Protein AF-A0A0F8XY17-F1 (afdb_monomer_lite)

Foldseek 3Di:
DDPPPDDDDPDDDADDDPDVVFWDWALWAWDQDPVRKIKIKTFIDGNVDPLFKMWMWIDPPNRNDIDTDDIDGRQHNDYDDD

Radius of gyration: 14.32 Å; chains: 1; bounding box: 26×40×35 Å

Organism: NCBI:txid412755

Secondary structure (DSSP, 8-state):
-----PPPPSS------S-TTT-EEEEEEEEE-TTS-EEEEEEEESTTS-S-EEEEEEESSSSSS-EEEEEEES-TT-----

Structure (mmCIF, N/CA/C/O backbone):
data_AF-A0A0F8XY17-F1
#
_entry.id   AF-A0A0F8XY17-F1
#
loop_
_atom_site.group_PDB
_atom_site.id
_atom_site.type_symbol
_atom_site.label_atom_id
_atom_site.label_alt_id
_atom_site.label_comp_id
_atom_site.label_asym_id
_atom_site.label_entity_id
_atom_site.label_seq_id
_atom_site.pdbx_PDB_ins_code
_atom_site.Cartn_x
_atom_site.Cartn_y
_atom_site.Cartn_z
_atom_site.occupancy
_atom_site.B_iso_or_equiv
_atom_site.auth_seq_id
_atom_site.auth_comp_id
_atom_site.auth_asym_id
_atom_site.auth_atom_id
_atom_site.pdbx_PDB_model_num
ATOM 1 N N . MET A 1 1 ? -1.133 -31.024 -20.266 1.00 42.84 1 MET A N 1
ATOM 2 C CA . MET A 1 1 ? -0.493 -30.143 -19.266 1.00 42.84 1 MET A CA 1
ATOM 3 C C . MET A 1 1 ? -1.623 -29.484 -18.497 1.00 42.84 1 MET A C 1
ATOM 5 O O . MET A 1 1 ? -2.479 -28.892 -19.137 1.00 42.84 1 MET A O 1
ATOM 9 N N . GLY A 1 2 ? -1.743 -29.734 -17.192 1.00 44.56 2 GLY A N 1
ATOM 10 C CA . GLY A 1 2 ? -2.884 -29.252 -16.408 1.00 44.56 2 GLY A CA 1
ATOM 11 C C . GLY A 1 2 ? -2.864 -27.729 -16.292 1.00 44.56 2 GLY A C 1
ATOM 12 O O . GLY A 1 2 ? -1.828 -27.158 -15.961 1.00 44.56 2 GLY A O 1
ATOM 13 N N . ASN A 1 3 ? -3.999 -27.086 -16.564 1.00 52.72 3 ASN A N 1
ATOM 14 C CA . ASN A 1 3 ? -4.210 -25.664 -16.307 1.00 52.72 3 ASN A CA 1
ATOM 15 C C . ASN A 1 3 ? -4.212 -25.448 -14.787 1.00 52.72 3 ASN A C 1
ATOM 17 O O . ASN A 1 3 ? -5.258 -25.538 -14.149 1.00 52.72 3 ASN A O 1
ATOM 21 N N . GLY A 1 4 ? -3.033 -25.232 -14.203 1.00 51.88 4 GLY A N 1
ATOM 22 C CA . GLY A 1 4 ? -2.851 -24.940 -12.784 1.00 51.88 4 GLY A CA 1
ATOM 23 C C . GLY A 1 4 ? -3.415 -23.568 -12.435 1.00 51.88 4 GLY A C 1
ATOM 24 O O . GLY A 1 4 ? -2.671 -22.605 -12.299 1.00 51.88 4 GLY A O 1
ATOM 25 N N . GLN A 1 5 ? -4.737 -23.469 -12.320 1.00 56.03 5 GLN A N 1
ATOM 26 C CA . GLN A 1 5 ? -5.392 -22.338 -11.677 1.00 56.03 5 GLN A CA 1
ATOM 27 C C . GLN A 1 5 ? -5.090 -22.445 -10.180 1.00 56.03 5 GLN A C 1
ATOM 29 O O . GLN A 1 5 ? -5.681 -23.258 -9.471 1.00 56.03 5 GLN A O 1
ATOM 34 N N . SER A 1 6 ? -4.100 -21.689 -9.713 1.00 70.56 6 SER A N 1
ATOM 35 C CA . SER A 1 6 ? -3.801 -21.564 -8.289 1.00 70.56 6 SER A CA 1
ATOM 36 C C . SER A 1 6 ? -4.954 -20.842 -7.596 1.00 70.56 6 SER A C 1
ATOM 38 O O . SER A 1 6 ? -5.340 -19.755 -8.032 1.00 70.56 6 SER A O 1
ATOM 40 N N . SER A 1 7 ? -5.487 -21.415 -6.516 1.00 81.62 7 SER A N 1
ATOM 41 C CA . SER A 1 7 ? -6.425 -20.710 -5.639 1.00 81.62 7 SER A CA 1
ATOM 42 C C . SER A 1 7 ? -5.826 -19.374 -5.179 1.00 81.62 7 SER A C 1
ATOM 44 O O . SER A 1 7 ? -4.609 -19.302 -4.976 1.00 81.62 7 SER A O 1
ATOM 46 N N . PRO A 1 8 ? -6.643 -18.317 -5.006 1.00 83.12 8 PRO A N 1
ATOM 47 C CA . PRO A 1 8 ? -6.146 -17.055 -4.477 1.00 83.12 8 PRO A CA 1
ATOM 48 C C . PRO A 1 8 ? -5.493 -17.270 -3.102 1.00 83.12 8 PRO A C 1
ATOM 50 O O . PRO A 1 8 ? -5.887 -18.190 -2.374 1.00 83.12 8 PRO A O 1
ATOM 53 N N . PRO A 1 9 ? -4.499 -16.440 -2.737 1.00 87.19 9 PRO A N 1
ATOM 54 C CA . PRO A 1 9 ? -3.915 -16.493 -1.406 1.00 87.19 9 PRO A CA 1
ATOM 55 C C . PRO A 1 9 ? -5.007 -16.295 -0.344 1.00 87.19 9 PRO A C 1
ATOM 57 O O . PRO A 1 9 ? -6.002 -15.610 -0.601 1.00 87.19 9 PRO A O 1
ATOM 60 N N . PRO A 1 10 ? -4.843 -16.882 0.851 1.00 91.75 10 PRO A N 1
ATOM 61 C CA . PRO A 1 10 ? -5.787 -16.665 1.936 1.00 91.75 10 PRO A CA 1
ATOM 62 C C . PRO A 1 10 ? -5.870 -15.175 2.299 1.00 91.75 10 PRO A C 1
ATOM 64 O O . PRO A 1 10 ? -4.868 -14.462 2.280 1.00 91.75 10 PRO A O 1
ATOM 67 N N . GLY A 1 11 ? -7.066 -14.727 2.685 1.00 93.56 11 GLY A N 1
ATOM 68 C CA . GLY A 1 11 ? -7.320 -13.353 3.122 1.00 93.56 11 GLY A CA 1
ATOM 69 C C . GLY A 1 11 ? -7.909 -12.452 2.036 1.00 93.56 11 GLY A C 1
ATOM 70 O O . GLY A 1 11 ? -8.532 -12.920 1.084 1.00 93.56 11 GLY A O 1
ATOM 71 N N . VAL A 1 12 ? -7.756 -11.140 2.227 1.00 96.12 12 VAL A N 1
ATOM 72 C CA . VAL A 1 12 ? -8.245 -10.103 1.308 1.00 96.12 12 VAL A CA 1
ATOM 73 C C . VAL A 1 12 ? -7.062 -9.538 0.534 1.00 96.12 12 VAL A C 1
ATOM 75 O O . VAL A 1 12 ? -6.096 -9.054 1.120 1.00 96.12 12 VAL A O 1
ATOM 78 N N . ILE A 1 13 ? -7.145 -9.586 -0.791 1.00 95.94 13 ILE A N 1
ATOM 79 C CA . ILE A 1 13 ? -6.138 -9.001 -1.676 1.00 95.94 13 ILE A CA 1
ATOM 80 C C . ILE A 1 13 ? -6.330 -7.477 -1.703 1.00 95.94 13 ILE A C 1
ATOM 82 O O . ILE A 1 13 ? -7.414 -7.002 -2.037 1.00 95.94 13 ILE A O 1
ATOM 86 N N . VAL A 1 14 ? -5.283 -6.721 -1.354 1.00 97.31 14 VAL A N 1
ATOM 87 C CA . VAL A 1 14 ? -5.309 -5.244 -1.308 1.00 97.31 14 VAL A CA 1
ATOM 88 C C . VAL A 1 14 ? -5.000 -4.623 -2.673 1.00 97.31 14 VAL A C 1
ATOM 90 O O . VAL A 1 14 ? -5.732 -3.744 -3.123 1.00 97.31 14 VAL A O 1
ATOM 93 N N . ASP A 1 15 ? -3.942 -5.091 -3.341 1.00 96.56 15 ASP A N 1
ATOM 94 C CA . ASP A 1 15 ? -3.605 -4.699 -4.713 1.00 96.56 15 ASP A CA 1
ATOM 95 C C . ASP A 1 15 ? -2.961 -5.859 -5.481 1.00 96.56 15 ASP A C 1
ATOM 97 O O . ASP A 1 15 ? -2.442 -6.814 -4.895 1.00 96.56 15 ASP A O 1
ATOM 101 N N . VAL A 1 16 ? -3.012 -5.768 -6.808 1.00 94.62 16 VAL A N 1
ATOM 102 C CA . VAL A 1 16 ? -2.475 -6.750 -7.750 1.00 94.62 16 VAL A CA 1
ATOM 103 C C . VAL A 1 16 ? -1.799 -6.005 -8.895 1.00 94.62 16 VAL A C 1
ATOM 105 O O . VAL A 1 16 ? -2.390 -5.109 -9.500 1.00 94.62 16 VAL A O 1
ATOM 108 N N . SER A 1 17 ? -0.570 -6.401 -9.233 1.00 94.50 17 SER A N 1
ATOM 109 C CA . SER A 1 17 ? 0.097 -5.878 -10.428 1.00 94.50 17 SER A CA 1
ATOM 1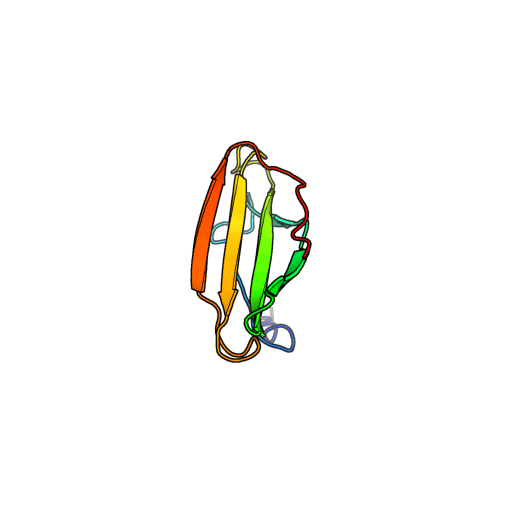10 C C . SER A 1 17 ? -0.703 -6.211 -11.687 1.00 94.50 17 SER A C 1
ATOM 112 O O . SER A 1 17 ? -1.199 -7.322 -11.845 1.00 94.50 17 SER A O 1
ATOM 114 N N . ARG A 1 18 ? -0.817 -5.260 -12.616 1.00 90.94 18 ARG A N 1
ATOM 115 C CA . ARG A 1 18 ? -1.447 -5.511 -13.925 1.00 90.94 18 ARG A CA 1
ATOM 116 C C . ARG A 1 18 ? -0.468 -6.037 -14.974 1.00 90.94 18 ARG A C 1
ATOM 118 O O . ARG A 1 18 ? -0.906 -6.527 -16.009 1.00 90.94 18 ARG A O 1
ATOM 125 N N . ASP A 1 19 ? 0.829 -5.955 -14.694 1.00 94.31 19 ASP A N 1
ATOM 126 C CA . ASP A 1 19 ? 1.908 -6.473 -15.532 1.00 94.31 19 ASP A CA 1
ATOM 127 C C . ASP A 1 19 ? 2.916 -7.211 -14.645 1.00 94.31 19 ASP A C 1
ATOM 129 O O . ASP A 1 19 ? 3.966 -6.688 -14.269 1.00 94.31 19 ASP A O 1
ATOM 133 N N . PHE A 1 20 ? 2.578 -8.450 -14.284 1.00 90.81 20 PHE A N 1
ATOM 134 C CA . PHE A 1 20 ? 3.374 -9.283 -13.379 1.00 90.81 20 PHE A CA 1
ATOM 135 C C . PHE A 1 20 ? 4.777 -9.621 -13.897 1.00 90.81 20 PHE A C 1
ATOM 137 O O . PHE A 1 20 ? 5.562 -10.196 -13.151 1.00 90.81 20 PHE A O 1
ATOM 144 N N . GLN A 1 21 ? 5.100 -9.325 -15.160 1.00 95.06 21 GLN A N 1
ATOM 145 C CA . GLN A 1 21 ? 6.439 -9.556 -15.706 1.00 95.06 21 GLN A CA 1
ATOM 146 C C . GLN A 1 21 ? 7.373 -8.370 -15.466 1.00 95.06 21 GLN A C 1
ATOM 148 O O . GLN A 1 21 ? 8.594 -8.530 -15.510 1.00 95.06 21 GLN A O 1
ATOM 153 N N . ARG A 1 22 ? 6.820 -7.174 -15.241 1.00 96.69 22 ARG A N 1
ATOM 154 C CA . ARG A 1 22 ? 7.599 -5.929 -15.200 1.00 96.69 22 ARG A CA 1
ATOM 155 C C . ARG A 1 22 ? 7.321 -5.059 -13.985 1.00 96.69 22 ARG A C 1
ATOM 157 O O . ARG A 1 22 ? 8.138 -4.192 -13.684 1.00 96.69 22 ARG A O 1
ATOM 164 N N . GLN A 1 23 ? 6.205 -5.275 -13.302 1.00 96.75 23 GLN A N 1
ATOM 165 C CA . GLN A 1 23 ? 5.786 -4.514 -12.137 1.00 96.75 23 GLN A CA 1
ATOM 166 C C . GLN A 1 23 ? 5.449 -5.468 -10.986 1.00 96.75 23 GLN A C 1
ATOM 168 O O . GLN A 1 23 ? 4.618 -6.366 -11.127 1.00 96.75 23 GLN A O 1
ATOM 173 N N . PHE A 1 24 ? 6.077 -5.256 -9.834 1.00 95.44 24 PHE A N 1
ATOM 174 C CA . PHE A 1 24 ? 5.948 -6.100 -8.649 1.00 95.44 24 PHE A CA 1
ATOM 175 C C . PHE A 1 24 ? 5.524 -5.268 -7.438 1.00 95.44 24 PHE A C 1
ATOM 177 O O . PHE A 1 24 ? 5.936 -4.118 -7.289 1.00 95.44 24 PHE A O 1
ATOM 184 N 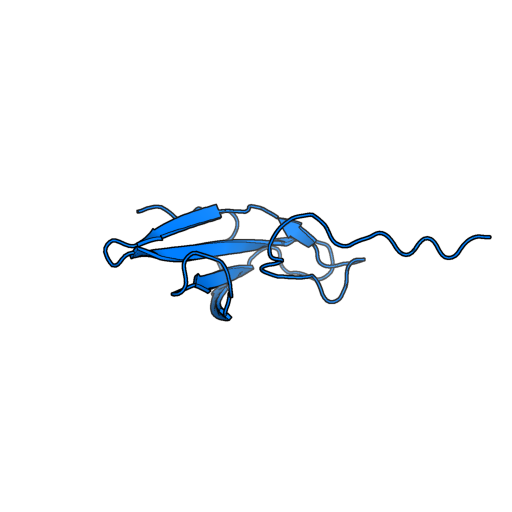N . VAL A 1 25 ? 4.720 -5.869 -6.563 1.00 95.69 25 VAL A N 1
ATOM 185 C CA . VAL A 1 25 ? 4.394 -5.310 -5.244 1.00 95.69 25 VAL A CA 1
ATOM 186 C C . VAL A 1 25 ? 5.550 -5.620 -4.294 1.00 95.69 25 VAL A C 1
ATOM 188 O O . VAL A 1 25 ? 5.957 -6.776 -4.189 1.00 95.69 25 VAL A O 1
ATOM 191 N N . GLY A 1 26 ? 6.061 -4.618 -3.581 1.00 95.00 26 GLY A N 1
ATOM 192 C CA . GLY A 1 26 ? 7.080 -4.810 -2.546 1.00 95.00 26 GLY A CA 1
ATOM 193 C C . GLY A 1 26 ? 6.994 -3.760 -1.441 1.00 95.00 26 GLY A C 1
ATOM 194 O O . GLY A 1 26 ? 6.196 -2.832 -1.533 1.00 95.00 26 GLY A O 1
ATOM 195 N N . SER A 1 27 ? 7.816 -3.906 -0.400 1.00 96.50 27 SER A N 1
ATOM 196 C CA . SER A 1 27 ? 7.833 -3.009 0.772 1.00 96.50 27 SER A CA 1
ATOM 197 C C . SER A 1 27 ? 6.457 -2.796 1.425 1.00 96.50 27 SER A C 1
ATOM 199 O O . SER A 1 27 ? 6.001 -1.659 1.552 1.00 96.50 27 SER A O 1
ATOM 201 N N . PRO A 1 28 ? 5.749 -3.871 1.822 1.00 96.94 28 PRO A N 1
ATOM 202 C CA . PRO A 1 28 ? 4.439 -3.722 2.436 1.00 96.94 28 PRO A CA 1
ATOM 203 C C . PRO A 1 28 ? 4.543 -3.029 3.801 1.00 96.94 28 PRO A C 1
ATOM 205 O O . PRO A 1 28 ? 5.400 -3.359 4.620 1.00 96.94 28 PRO A O 1
ATOM 208 N N . SER A 1 29 ? 3.612 -2.120 4.075 1.00 97.81 29 SER A N 1
ATOM 209 C CA . SER A 1 29 ? 3.381 -1.535 5.397 1.00 97.81 29 SER A CA 1
ATOM 210 C C . 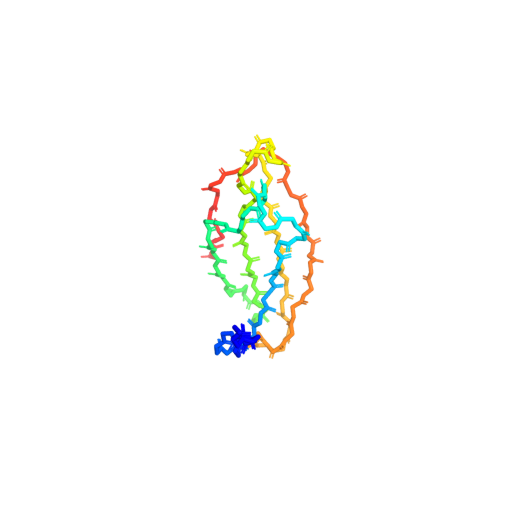SER A 1 29 ? 1.883 -1.440 5.695 1.00 97.81 29 SER A C 1
ATOM 212 O O . SER A 1 29 ? 1.057 -1.362 4.785 1.00 97.81 29 SER A O 1
ATOM 214 N N . LEU A 1 30 ? 1.524 -1.488 6.978 1.00 97.62 30 LEU A N 1
ATOM 215 C CA . LEU A 1 30 ? 0.147 -1.443 7.470 1.00 97.62 30 LEU A CA 1
ATOM 216 C C . LEU A 1 30 ? 0.119 -0.676 8.792 1.00 97.62 30 LEU A C 1
ATOM 218 O O . LEU A 1 30 ? 0.935 -0.935 9.673 1.00 97.62 30 LEU A O 1
ATOM 222 N N . ALA A 1 31 ? -0.843 0.225 8.938 1.00 98.00 31 ALA A N 1
ATOM 223 C CA . ALA A 1 31 ? -1.044 1.026 10.136 1.00 98.00 31 ALA A CA 1
ATOM 224 C C . ALA A 1 31 ? -2.540 1.183 10.446 1.00 98.00 31 ALA A C 1
ATOM 226 O O . ALA A 1 31 ? -3.388 1.101 9.553 1.00 98.00 31 ALA A O 1
ATOM 227 N N . VAL A 1 32 ? -2.858 1.430 11.717 1.00 98.06 32 VAL A N 1
ATOM 228 C CA . VAL A 1 32 ? -4.216 1.736 12.186 1.00 98.06 32 VAL A CA 1
ATOM 229 C C . VAL A 1 32 ? -4.243 3.184 12.653 1.00 98.06 32 VAL A C 1
ATOM 231 O O . VAL A 1 32 ? -3.595 3.535 13.632 1.00 98.06 32 VAL A O 1
ATOM 234 N N . LEU A 1 33 ? -4.982 4.034 11.946 1.00 97.00 33 LEU A N 1
ATOM 235 C CA . LEU A 1 33 ? -5.128 5.444 12.293 1.00 97.00 33 LEU A CA 1
ATOM 236 C C . LEU A 1 33 ? -5.854 5.608 13.643 1.00 97.00 33 LEU A C 1
ATOM 238 O O . LEU A 1 33 ? -6.623 4.725 14.030 1.00 97.00 33 LEU A O 1
ATOM 242 N N . PRO A 1 34 ? -5.703 6.755 14.336 1.00 97.62 34 PRO A N 1
ATOM 243 C CA . PRO A 1 34 ? -6.375 7.000 15.617 1.00 97.62 34 PRO A CA 1
ATOM 244 C C . PRO A 1 34 ? -7.906 6.883 15.577 1.00 97.62 34 PRO A C 1
ATOM 246 O O . PRO A 1 34 ? -8.531 6.604 16.594 1.00 97.62 34 PRO A O 1
ATOM 249 N N . ASP A 1 35 ? -8.516 7.080 14.405 1.00 96.62 35 ASP A N 1
ATOM 250 C CA . ASP A 1 35 ? -9.959 6.920 14.188 1.00 96.62 35 ASP A CA 1
ATOM 251 C C . ASP A 1 35 ? -10.389 5.469 13.885 1.00 96.62 35 ASP A C 1
ATOM 253 O O . ASP A 1 35 ? -11.551 5.214 13.572 1.00 96.62 35 ASP A O 1
ATOM 257 N N . GLY A 1 36 ? -9.462 4.512 13.970 1.00 97.50 36 GLY A N 1
ATOM 258 C CA . GLY A 1 36 ? -9.695 3.088 13.746 1.00 97.50 36 GLY A CA 1
ATOM 259 C C . GLY A 1 36 ? -9.648 2.649 12.282 1.00 97.50 36 GLY A C 1
ATOM 260 O O . GLY A 1 36 ? -9.749 1.450 12.015 1.00 97.50 36 GLY A O 1
ATOM 261 N N . ARG A 1 37 ? -9.474 3.565 11.317 1.00 97.94 37 ARG A N 1
ATOM 262 C CA . ARG A 1 37 ? -9.291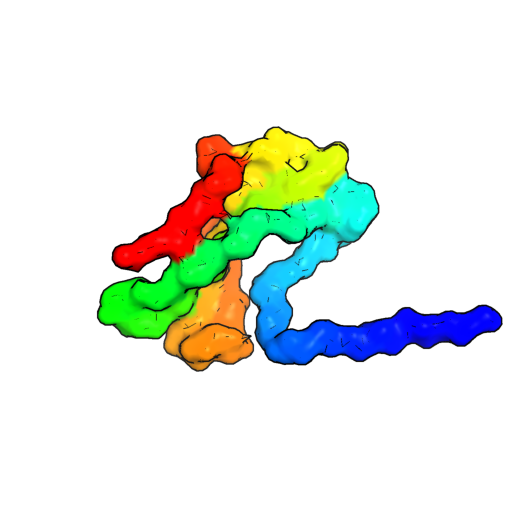 3.191 9.905 1.00 97.94 37 ARG A CA 1
ATOM 263 C C . ARG A 1 37 ? -7.939 2.534 9.683 1.00 97.94 37 ARG A C 1
ATOM 265 O O . ARG A 1 37 ? -6.939 2.928 10.276 1.00 97.94 37 ARG A O 1
ATOM 272 N N . TYR A 1 38 ? -7.892 1.558 8.784 1.00 98.44 38 TYR A N 1
ATOM 273 C CA . TYR A 1 38 ? -6.639 0.903 8.418 1.00 98.44 38 TYR A CA 1
ATOM 274 C C . TYR A 1 38 ? -6.073 1.566 7.170 1.00 98.44 38 TYR A C 1
ATOM 276 O O . TYR A 1 38 ? -6.819 1.933 6.257 1.00 98.44 38 TYR A O 1
ATOM 284 N N . VAL A 1 39 ? -4.753 1.690 7.117 1.00 98.31 39 VAL A N 1
ATOM 285 C CA . VAL A 1 39 ? -4.017 2.153 5.942 1.00 98.31 39 VAL A CA 1
ATOM 286 C C . VAL A 1 39 ? -2.936 1.147 5.589 1.00 98.31 39 VAL A C 1
ATOM 288 O O . VAL A 1 39 ? -2.144 0.767 6.442 1.00 98.31 39 VAL A O 1
ATOM 291 N N . ALA A 1 40 ? -2.911 0.710 4.336 1.00 98.44 40 ALA A N 1
ATOM 292 C CA . ALA A 1 40 ? -1.893 -0.189 3.809 1.00 98.44 40 ALA A CA 1
ATOM 293 C C . ALA A 1 40 ? -1.122 0.521 2.700 1.00 98.44 40 ALA A C 1
ATOM 295 O O . ALA A 1 40 ? -1.702 1.302 1.945 1.00 98.44 40 ALA A O 1
ATOM 296 N N . GLY A 1 41 ? 0.171 0.251 2.593 1.00 97.94 41 GLY A N 1
ATOM 297 C CA . GLY A 1 41 ? 1.029 0.832 1.574 1.00 97.94 41 GLY A CA 1
ATOM 298 C C . GLY A 1 41 ? 2.003 -0.186 1.010 1.00 97.94 41 GLY A C 1
ATOM 299 O O . GLY A 1 41 ? 2.385 -1.132 1.696 1.00 97.94 41 GLY A O 1
ATOM 300 N N . HIS A 1 42 ? 2.388 0.004 -0.245 1.00 98.19 42 HIS A N 1
ATOM 301 C CA . HIS A 1 42 ? 3.465 -0.740 -0.890 1.00 98.19 42 HIS A CA 1
ATOM 302 C C . HIS A 1 42 ? 4.095 0.118 -1.988 1.00 98.19 42 HIS A C 1
ATOM 304 O O . HIS A 1 42 ? 3.486 1.087 -2.448 1.00 98.19 42 HIS A O 1
ATOM 310 N N . ASP A 1 43 ? 5.266 -0.280 -2.470 1.00 98.00 43 ASP A N 1
ATOM 311 C CA . ASP A 1 43 ? 5.883 0.344 -3.635 1.00 98.00 43 ASP A CA 1
ATOM 312 C C . ASP A 1 43 ? 5.699 -0.497 -4.900 1.00 98.00 43 ASP A C 1
ATOM 314 O O . ASP A 1 43 ? 5.496 -1.718 -4.845 1.00 98.00 43 ASP A O 1
ATOM 318 N N . TRP A 1 44 ? 5.787 0.165 -6.053 1.00 97.19 44 TRP A N 1
ATOM 319 C CA . TRP A 1 44 ? 5.881 -0.496 -7.351 1.00 97.19 44 TRP A CA 1
ATOM 320 C C . TRP A 1 44 ? 7.338 -0.697 -7.761 1.00 97.19 44 TRP A C 1
ATOM 322 O O . TRP A 1 44 ? 8.028 0.246 -8.155 1.00 97.19 44 TRP A O 1
ATOM 332 N N . PHE A 1 45 ? 7.776 -1.949 -7.747 1.00 95.81 45 PHE A N 1
ATOM 333 C CA . PHE A 1 45 ? 9.110 -2.368 -8.166 1.00 95.81 45 PHE A CA 1
ATOM 334 C C . PHE A 1 45 ? 9.128 -2.868 -9.608 1.00 95.81 45 PHE A C 1
ATOM 336 O O . PHE A 1 45 ? 8.111 -3.334 -10.119 1.00 95.81 45 PHE A O 1
ATOM 343 N N . GLY A 1 46 ? 10.316 -2.906 -10.208 1.00 96.12 46 GLY A N 1
ATOM 344 C CA . GLY A 1 46 ? 10.605 -3.714 -11.394 1.0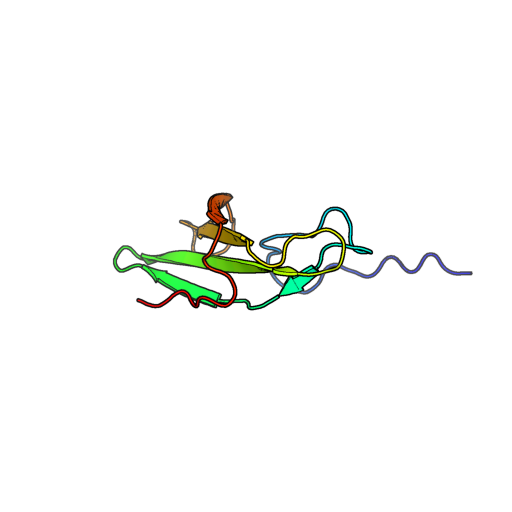0 96.12 46 GLY A CA 1
ATOM 345 C C . GLY A 1 46 ? 10.939 -2.903 -12.648 1.00 96.12 46 GLY A C 1
ATOM 346 O O . GLY A 1 46 ? 10.894 -1.677 -12.638 1.00 96.12 46 GLY A O 1
ATOM 347 N N . PRO A 1 47 ? 11.291 -3.576 -13.758 1.00 96.50 47 PRO A N 1
ATOM 348 C CA . PRO A 1 47 ? 11.742 -2.924 -14.994 1.00 96.50 47 PRO A CA 1
ATOM 349 C C . PRO A 1 47 ? 10.633 -2.175 -15.759 1.00 96.50 47 PRO A C 1
ATOM 351 O O . PRO A 1 47 ? 10.877 -1.625 -16.835 1.00 96.50 47 PRO A O 1
ATOM 354 N N . GLY A 1 48 ? 9.392 -2.223 -15.278 1.00 95.44 48 GLY A N 1
ATOM 355 C CA . GLY A 1 48 ? 8.257 -1.444 -15.773 1.00 95.44 48 GLY A CA 1
ATOM 356 C C . GLY A 1 48 ? 7.936 -0.219 -14.916 1.00 95.44 48 GLY A C 1
ATOM 357 O O . GLY A 1 48 ? 6.896 0.398 -15.130 1.00 95.44 48 GLY A O 1
ATOM 358 N N . THR A 1 49 ? 8.768 0.113 -13.928 1.00 94.75 49 THR A N 1
ATOM 359 C CA . THR A 1 49 ? 8.550 1.229 -13.001 1.00 94.75 49 THR A CA 1
ATOM 360 C C . THR A 1 49 ? 9.809 2.089 -12.912 1.00 94.75 49 THR A C 1
ATOM 362 O O . THR A 1 49 ? 10.890 1.680 -13.334 1.00 94.75 49 THR A O 1
ATOM 365 N N . ASN A 1 50 ? 9.672 3.286 -12.344 1.00 95.31 50 ASN A N 1
ATOM 366 C CA . ASN A 1 50 ? 10.812 4.149 -12.035 1.00 95.31 50 ASN A CA 1
ATOM 367 C C . ASN A 1 50 ? 11.401 3.871 -10.641 1.00 95.31 50 ASN A C 1
ATOM 369 O O . ASN A 1 50 ? 12.320 4.570 -10.227 1.00 95.31 50 ASN A O 1
ATOM 373 N N . ASN A 1 51 ? 10.877 2.873 -9.913 1.00 94.19 51 ASN A N 1
ATOM 374 C CA . ASN A 1 51 ? 11.209 2.595 -8.510 1.00 94.19 51 ASN A CA 1
ATOM 375 C C . ASN A 1 51 ? 11.140 3.851 -7.618 1.00 94.19 51 ASN A C 1
ATOM 377 O O . ASN A 1 51 ? 12.028 4.112 -6.814 1.00 94.19 51 ASN A O 1
ATOM 381 N N . ASP A 1 52 ? 10.097 4.661 -7.796 1.00 96.25 52 ASP A N 1
ATOM 382 C CA . ASP A 1 52 ? 9.919 5.944 -7.107 1.00 96.25 52 ASP A CA 1
ATOM 383 C C . ASP A 1 52 ? 8.510 6.117 -6.524 1.00 96.25 52 ASP A C 1
ATOM 385 O O . ASP A 1 52 ? 8.187 7.171 -5.981 1.00 96.25 52 ASP A O 1
ATOM 389 N N . THR A 1 53 ? 7.652 5.109 -6.670 1.00 96.25 53 THR A N 1
ATOM 390 C CA . THR A 1 53 ? 6.215 5.250 -6.457 1.00 96.25 53 THR A CA 1
ATOM 391 C C . THR A 1 53 ? 5.732 4.348 -5.332 1.00 96.25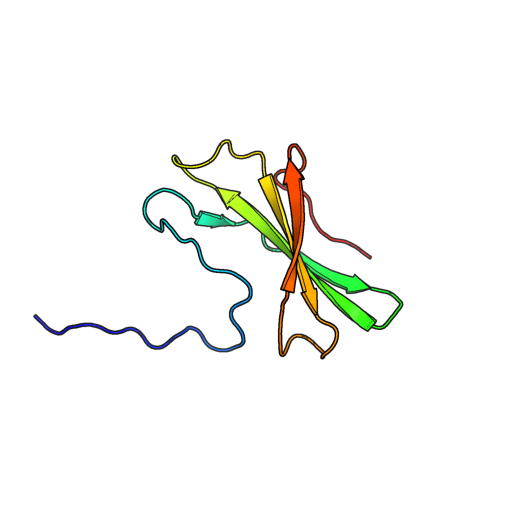 53 THR A C 1
ATOM 393 O O . THR A 1 53 ? 5.813 3.123 -5.440 1.00 96.25 53 THR A O 1
ATOM 396 N N . THR A 1 54 ? 5.131 4.969 -4.320 1.00 97.44 54 THR A N 1
ATOM 397 C CA . THR A 1 54 ? 4.376 4.316 -3.247 1.00 97.44 54 THR A CA 1
ATOM 398 C C . THR A 1 54 ? 2.883 4.465 -3.507 1.00 97.44 54 THR A C 1
ATOM 400 O O . THR A 1 54 ? 2.396 5.531 -3.893 1.00 97.44 54 THR A O 1
ATOM 403 N N . VAL A 1 55 ? 2.123 3.408 -3.267 1.00 97.88 55 VAL A N 1
ATOM 404 C CA . VAL A 1 55 ? 0.663 3.405 -3.332 1.00 97.88 55 VAL A CA 1
ATOM 405 C C . VAL A 1 55 ? 0.103 3.213 -1.937 1.00 97.88 55 VAL A C 1
ATOM 407 O O . VAL A 1 55 ? 0.594 2.373 -1.190 1.00 97.88 55 VAL A O 1
ATOM 410 N N . VAL A 1 56 ? -0.947 3.961 -1.602 1.00 98.19 56 VAL A N 1
ATOM 411 C CA . VAL A 1 56 ? -1.639 3.856 -0.314 1.00 98.19 56 VAL A CA 1
ATOM 412 C C . VAL A 1 56 ? -3.096 3.456 -0.526 1.00 98.19 56 VAL A C 1
ATOM 414 O O . VAL A 1 56 ? -3.767 3.923 -1.453 1.00 98.19 56 VAL A O 1
ATOM 417 N N . PHE A 1 57 ? -3.582 2.598 0.363 1.00 98.69 57 PHE A N 1
ATOM 418 C CA . PHE A 1 57 ? -4.943 2.090 0.433 1.00 98.69 57 PHE A CA 1
ATOM 419 C C . PHE A 1 57 ? -5.536 2.384 1.801 1.00 98.69 57 PHE A C 1
ATOM 421 O O . PHE A 1 57 ? -4.839 2.323 2.810 1.00 98.69 57 PHE A O 1
ATOM 428 N N . GLY A 1 58 ? -6.837 2.652 1.836 1.00 98.50 58 GLY A N 1
ATOM 429 C CA . GLY A 1 58 ? -7.599 2.817 3.067 1.00 98.50 58 GLY A CA 1
ATOM 430 C C . GLY A 1 58 ? -8.700 1.770 3.194 1.00 98.50 58 GLY A C 1
ATOM 431 O O . GLY A 1 58 ? -9.331 1.407 2.197 1.00 98.50 58 GLY A O 1
ATOM 432 N N . SER A 1 59 ? -8.957 1.345 4.428 1.00 98.69 59 SER A N 1
ATOM 433 C CA . SER A 1 59 ? -10.106 0.527 4.810 1.00 98.69 59 SER A CA 1
ATOM 434 C C . SER A 1 59 ? -10.820 1.136 6.017 1.00 98.69 59 SER A C 1
ATOM 436 O O . SER A 1 59 ? -10.198 1.514 7.010 1.00 98.69 59 SER A O 1
ATOM 438 N N . SER A 1 60 ? -12.146 1.229 5.927 1.00 98.44 60 SER A N 1
ATOM 439 C CA . SER A 1 60 ? -13.030 1.693 7.004 1.00 98.44 60 SER A CA 1
ATOM 440 C C . SER A 1 60 ? -13.857 0.566 7.626 1.00 98.44 60 SER A C 1
ATOM 442 O O . SER A 1 60 ? -14.717 0.828 8.459 1.00 98.44 60 SER A O 1
ATOM 444 N N . ASP A 1 61 ? -13.638 -0.679 7.203 1.00 98.19 61 ASP A N 1
ATOM 445 C CA . ASP A 1 61 ? -14.420 -1.850 7.608 1.00 98.19 61 ASP A CA 1
ATOM 446 C C . ASP A 1 61 ? -13.556 -2.950 8.242 1.00 98.19 61 ASP A C 1
ATOM 448 O O . ASP A 1 61 ? -13.936 -4.124 8.245 1.00 98.19 61 ASP A O 1
ATOM 452 N N . GLY A 1 62 ? -12.406 -2.567 8.806 1.00 96.81 62 GLY A N 1
ATOM 453 C CA . GLY A 1 62 ? -11.476 -3.479 9.473 1.00 96.81 62 GLY A CA 1
ATOM 454 C C . GLY A 1 62 ? -10.713 -4.387 8.507 1.00 96.81 62 GLY A C 1
ATOM 455 O O . GLY A 1 62 ? -10.428 -5.533 8.843 1.00 96.81 62 GLY A O 1
ATOM 456 N N . GLY A 1 63 ? -10.417 -3.907 7.296 1.00 97.94 63 GLY A N 1
ATOM 457 C CA . GLY A 1 63 ? -9.629 -4.624 6.292 1.00 97.94 63 GLY A CA 1
ATOM 458 C C . GLY A 1 63 ? -10.423 -5.605 5.425 1.00 97.94 63 GLY A C 1
ATOM 459 O O . GLY A 1 63 ? -9.808 -6.399 4.711 1.00 97.94 63 GLY A O 1
ATOM 460 N N . ARG A 1 64 ? -11.763 -5.566 5.463 1.00 97.75 64 ARG A N 1
ATOM 461 C CA . ARG A 1 64 ? -12.627 -6.423 4.628 1.00 97.75 64 ARG A CA 1
ATOM 462 C C . ARG A 1 64 ? -12.700 -5.918 3.189 1.00 97.75 64 ARG A C 1
ATOM 464 O O . ARG A 1 64 ? -12.809 -6.723 2.269 1.00 97.75 64 ARG A O 1
ATOM 471 N N . SER A 1 65 ? -12.605 -4.606 2.997 1.00 97.94 65 SER A N 1
ATOM 472 C CA . SER A 1 65 ? -12.456 -3.965 1.695 1.00 97.94 65 SER A CA 1
ATOM 473 C C . SER A 1 65 ? -11.405 -2.858 1.737 1.00 97.94 65 SER A C 1
ATOM 475 O O . SER A 1 65 ? -11.156 -2.242 2.777 1.00 97.94 65 SER A O 1
ATOM 477 N N . TRP A 1 66 ? -10.775 -2.620 0.586 1.00 98.56 66 TRP A N 1
ATOM 478 C CA . TRP A 1 66 ? -9.693 -1.655 0.425 1.00 98.56 66 TRP A CA 1
ATOM 479 C C . TRP A 1 66 ? -9.945 -0.775 -0.788 1.00 98.56 66 TRP A C 1
ATOM 481 O O . TRP A 1 66 ? -10.375 -1.245 -1.842 1.00 98.56 66 TRP A O 1
ATOM 491 N N . ARG A 1 67 ? -9.645 0.517 -0.654 1.00 98.31 67 ARG A N 1
ATOM 492 C CA . ARG A 1 67 ? -9.690 1.473 -1.760 1.00 98.31 67 ARG A CA 1
ATOM 493 C C . ARG A 1 67 ? -8.361 2.193 -1.865 1.00 98.31 67 ARG A C 1
ATOM 495 O O . ARG A 1 67 ? -7.879 2.719 -0.867 1.00 98.31 67 ARG A O 1
ATOM 502 N N . LYS A 1 68 ? -7.810 2.272 -3.078 1.00 98.00 68 LYS A N 1
ATOM 503 C CA . LYS A 1 68 ? -6.662 3.136 -3.381 1.00 98.00 68 LYS A CA 1
ATOM 504 C C . LYS A 1 68 ? -7.010 4.576 -3.006 1.00 98.00 68 LYS A C 1
ATOM 506 O O . LYS A 1 68 ? -8.009 5.113 -3.486 1.00 98.00 68 LYS A O 1
ATOM 511 N N . THR A 1 69 ? -6.223 5.175 -2.124 1.00 97.50 69 THR A N 1
ATOM 512 C CA . THR A 1 69 ? -6.416 6.552 -1.654 1.00 97.50 69 THR A CA 1
ATOM 513 C C . THR A 1 69 ? -5.431 7.503 -2.306 1.00 97.50 69 THR A C 1
ATOM 515 O O . THR A 1 69 ? -5.831 8.605 -2.672 1.00 97.50 69 THR A O 1
ATOM 518 N N . SER A 1 70 ? -4.183 7.067 -2.492 1.00 96.94 70 SER A N 1
ATOM 519 C CA . SER A 1 70 ? -3.111 7.920 -3.003 1.00 96.94 70 SER A CA 1
ATOM 520 C C . SER A 1 70 ? -2.068 7.138 -3.796 1.00 96.94 70 SER A C 1
ATOM 522 O O . SER A 1 70 ? -1.861 5.941 -3.588 1.00 96.94 70 SER A O 1
ATOM 524 N N . LEU A 1 71 ? -1.379 7.864 -4.673 1.00 96.12 71 LEU A N 1
ATOM 525 C CA . LEU A 1 71 ? -0.125 7.478 -5.306 1.00 96.12 71 LEU A CA 1
ATOM 526 C C . LEU A 1 71 ? 0.874 8.602 -5.024 1.00 96.12 71 LEU A C 1
ATOM 528 O O . LEU A 1 71 ? 0.561 9.767 -5.264 1.00 96.12 71 LEU A O 1
ATOM 532 N N . ILE A 1 72 ? 2.032 8.259 -4.469 1.00 96.38 72 ILE A N 1
ATOM 533 C CA . ILE A 1 72 ? 3.046 9.209 -4.012 1.00 96.38 72 ILE A CA 1
ATOM 534 C C . ILE A 1 72 ? 4.339 8.928 -4.771 1.00 96.38 72 ILE A C 1
ATOM 536 O O . ILE A 1 72 ? 4.890 7.834 -4.674 1.00 96.38 72 ILE A O 1
ATOM 540 N N . THR A 1 73 ? 4.823 9.921 -5.509 1.00 96.62 73 THR A N 1
ATOM 541 C CA . THR A 1 73 ? 6.116 9.869 -6.200 1.00 96.62 73 THR A CA 1
ATOM 542 C C . THR A 1 73 ? 7.212 10.442 -5.300 1.00 96.62 73 THR A C 1
ATOM 544 O O . THR A 1 73 ? 7.003 11.455 -4.635 1.00 96.62 73 THR A O 1
ATOM 547 N N . GLY A 1 74 ? 8.384 9.810 -5.287 1.00 94.06 74 GLY A N 1
ATOM 548 C CA . GLY A 1 74 ? 9.550 10.209 -4.495 1.00 94.06 74 GLY A CA 1
ATOM 549 C C . GLY A 1 74 ? 9.587 9.658 -3.065 1.00 94.06 74 GLY A C 1
ATOM 550 O O . GLY A 1 74 ? 10.490 10.017 -2.318 1.00 94.06 74 GLY A O 1
ATOM 551 N N . ALA A 1 75 ? 8.643 8.793 -2.679 1.00 90.44 75 ALA A N 1
ATOM 552 C CA . ALA A 1 75 ? 8.534 8.231 -1.325 1.00 90.44 75 ALA A CA 1
ATOM 553 C C . ALA A 1 75 ? 8.894 6.733 -1.244 1.00 90.44 75 ALA A C 1
ATOM 555 O O . ALA A 1 75 ? 8.499 6.052 -0.299 1.00 90.44 75 ALA A O 1
ATOM 556 N N . PHE A 1 76 ? 9.646 6.222 -2.219 1.00 92.81 76 PHE A N 1
ATOM 557 C CA . PHE A 1 76 ? 10.019 4.809 -2.315 1.00 92.81 76 PHE A CA 1
ATOM 558 C C . PHE A 1 76 ? 10.709 4.298 -1.040 1.00 92.81 76 PHE A C 1
ATOM 560 O O . PHE A 1 76 ? 11.543 4.998 -0.465 1.00 92.81 76 PHE A O 1
ATOM 567 N N . TRP A 1 77 ? 10.363 3.083 -0.607 1.00 91.25 77 TRP A N 1
ATOM 568 C CA . TRP A 1 77 ? 10.818 2.455 0.642 1.00 91.25 77 TRP A CA 1
ATOM 569 C C . TRP A 1 77 ? 10.407 3.173 1.935 1.00 91.25 77 TRP A C 1
ATOM 571 O O . TRP A 1 77 ? 10.995 2.937 2.992 1.00 91.25 77 TRP A O 1
ATOM 581 N N . SER A 1 78 ? 9.371 4.011 1.894 1.00 88.75 78 SER A N 1
ATOM 582 C CA . SER A 1 78 ? 8.770 4.557 3.115 1.00 88.75 78 SER A CA 1
ATOM 583 C C . SER A 1 78 ? 7.937 3.506 3.852 1.00 88.75 78 SER A C 1
ATOM 585 O O . SER A 1 78 ? 7.401 2.573 3.260 1.00 88.75 78 SER A O 1
ATOM 587 N N . SER A 1 79 ? 7.783 3.681 5.165 1.00 91.69 79 SER A N 1
ATOM 588 C CA . SER A 1 79 ? 6.877 2.871 5.987 1.00 91.69 79 SER A CA 1
ATOM 589 C C . SER A 1 79 ? 5.743 3.730 6.524 1.00 91.69 79 SER A C 1
ATOM 591 O O . SER A 1 79 ? 5.974 4.837 7.010 1.00 91.69 79 SER A O 1
ATOM 593 N N . LEU A 1 80 ? 4.519 3.207 6.471 1.00 92.12 80 LEU A N 1
ATOM 594 C CA . LEU A 1 80 ? 3.410 3.774 7.227 1.00 92.12 80 LEU A CA 1
ATOM 595 C C . LEU A 1 80 ? 3.613 3.484 8.720 1.00 92.12 80 LEU A C 1
ATOM 597 O O . LEU A 1 80 ? 3.825 2.336 9.109 1.00 92.12 80 LEU A O 1
ATOM 601 N N . VAL A 1 81 ? 3.531 4.528 9.542 1.00 88.38 81 VAL A N 1
ATOM 602 C CA . VAL A 1 81 ? 3.607 4.470 11.008 1.00 88.38 81 VAL A CA 1
ATOM 603 C C . VAL A 1 81 ? 2.509 5.349 11.608 1.00 88.38 81 VAL A C 1
ATOM 605 O O . VAL A 1 81 ? 1.976 6.224 10.922 1.00 88.38 81 VAL A O 1
ATOM 608 N N . THR A 1 82 ? 2.158 5.099 12.867 1.00 78.69 82 THR A N 1
ATOM 609 C CA . THR A 1 82 ? 1.112 5.815 13.620 1.00 78.69 82 THR A CA 1
ATOM 610 C C . THR A 1 82 ? 1.671 6.382 14.902 1.00 78.69 82 THR A C 1
ATOM 612 O O . THR A 1 82 ? 2.443 5.634 15.544 1.00 78.69 82 THR A O 1
#

Sequence (82 aa):
MGNGQSSPPPGVIVDVSRDFQRQFVGSPSLAVLPDGRYVAGHDWFGPGTNNDTTVVFGSSDGGRSWRKTSLITGAFWSSLVT

pLDDT: mean 92.24, std 11.87, range [42.84, 98.69]

InterPro domains:
  IPR036278 Sialidase superfamily [SSF50939] (26-74)